Protein AF-Q8GAT2-F1 (afdb_monomer)

Solvent-accessible surface area (backbone atoms only — not comparable to full-atom values): 4313 Å² total; per-residue (Å²): 130,62,68,65,59,51,49,56,51,50,18,42,50,50,28,44,53,44,38,26,39,50,43,44,59,56,40,64,70,36,79,84,47,18,75,91,74,34,52,65,85,58,47,53,59,49,38,42,53,53,21,61,74,68,51,90,66,66,52,60,66,55,49,78,49,54,72,72,60,46,51,52,50,41,74,70,75

Structure (mmCIF, N/CA/C/O backbone):
data_AF-Q8GAT2-F1
#
_entry.id   AF-Q8GAT2-F1
#
loop_
_atom_site.group_PDB
_atom_site.id
_atom_site.type_symbol
_atom_site.label_atom_id
_atom_site.label_alt_id
_atom_site.label_comp_id
_atom_site.label_asym_id
_atom_site.label_entity_id
_atom_site.label_seq_id
_atom_site.pdbx_PDB_ins_code
_atom_site.Cartn_x
_atom_site.Cartn_y
_atom_site.Cartn_z
_atom_site.occupancy
_atom_site.B_iso_or_equiv
_atom_site.auth_seq_id
_atom_site.auth_comp_id
_atom_site.auth_asym_id
_atom_site.auth_atom_id
_atom_site.pdbx_PDB_model_num
ATOM 1 N N . MET A 1 1 ? 27.821 -3.775 -6.684 1.00 57.19 1 MET A N 1
ATOM 2 C CA . MET A 1 1 ? 26.858 -4.793 -6.196 1.00 57.19 1 MET A CA 1
ATOM 3 C C . MET A 1 1 ? 25.660 -4.212 -5.437 1.00 57.19 1 MET A C 1
ATOM 5 O O . MET A 1 1 ? 24.708 -4.948 -5.256 1.00 57.19 1 MET A O 1
ATOM 9 N N . ILE A 1 2 ? 25.649 -2.930 -5.035 1.00 67.06 2 ILE A N 1
ATOM 10 C CA . ILE A 1 2 ? 24.493 -2.291 -4.357 1.00 67.06 2 ILE A CA 1
ATOM 11 C C . ILE A 1 2 ? 23.444 -1.769 -5.357 1.00 67.06 2 ILE A C 1
ATOM 13 O O . ILE A 1 2 ? 22.254 -1.758 -5.058 1.00 67.06 2 ILE A O 1
ATOM 17 N N .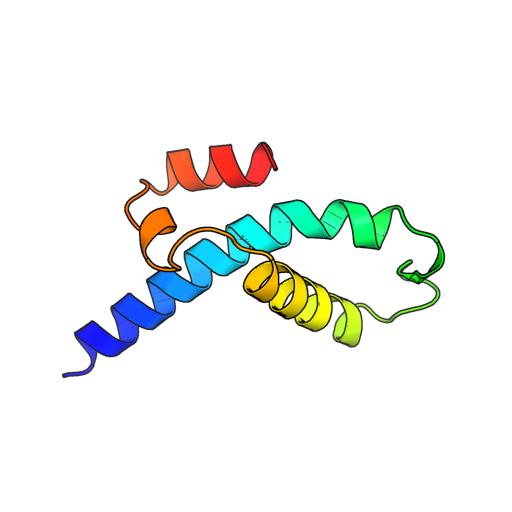 SER A 1 3 ? 23.871 -1.395 -6.567 1.00 77.31 3 SER A N 1
ATOM 18 C CA . SER A 1 3 ? 22.996 -0.846 -7.608 1.00 77.31 3 SER A CA 1
ATOM 19 C C . SER A 1 3 ? 21.793 -1.720 -8.006 1.00 77.31 3 SER A C 1
ATOM 21 O O . SER A 1 3 ? 20.730 -1.133 -8.172 1.00 77.31 3 SER A O 1
ATOM 23 N N . PRO A 1 4 ? 21.881 -3.067 -8.107 1.00 84.12 4 PRO A N 1
ATOM 24 C CA . PRO A 1 4 ? 20.729 -3.881 -8.500 1.00 84.12 4 PRO A CA 1
ATOM 25 C C . PRO A 1 4 ? 19.696 -4.002 -7.373 1.00 84.12 4 PRO A C 1
ATOM 27 O O . PRO A 1 4 ? 18.500 -3.985 -7.617 1.00 84.12 4 PRO A O 1
ATOM 30 N N . LEU A 1 5 ? 20.147 -4.094 -6.116 1.00 86.06 5 LEU A N 1
ATOM 31 C CA . LEU A 1 5 ? 19.240 -4.142 -4.965 1.00 86.06 5 LEU A CA 1
ATOM 32 C C . LEU A 1 5 ? 18.495 -2.817 -4.798 1.00 86.06 5 LEU A C 1
ATOM 34 O O . LEU A 1 5 ? 17.316 -2.800 -4.458 1.00 86.06 5 LEU A O 1
ATOM 38 N N . TRP A 1 6 ? 19.193 -1.708 -5.050 1.00 86.88 6 TRP A N 1
ATOM 39 C CA . TRP A 1 6 ? 18.597 -0.383 -5.000 1.00 86.88 6 TRP A CA 1
ATOM 40 C C . TRP A 1 6 ? 17.547 -0.176 -6.094 1.00 86.88 6 TRP A C 1
ATOM 42 O O . TRP A 1 6 ? 16.473 0.338 -5.792 1.00 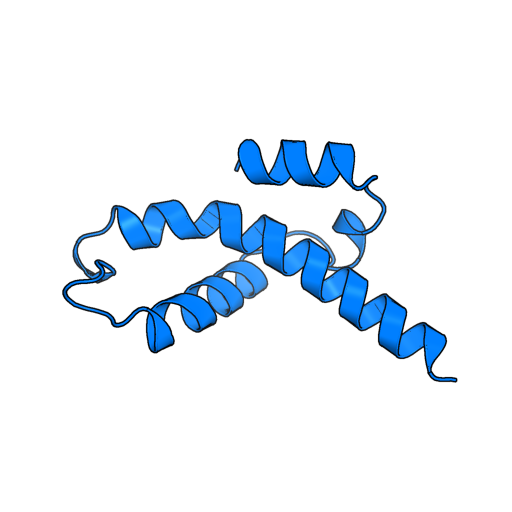86.88 6 TRP A O 1
ATOM 52 N N . SER A 1 7 ? 17.820 -0.600 -7.335 1.00 86.69 7 SER A N 1
ATOM 53 C CA . SER A 1 7 ? 16.837 -0.495 -8.419 1.00 86.69 7 SER A CA 1
ATOM 54 C C . SER A 1 7 ? 15.603 -1.336 -8.122 1.00 86.69 7 SER A C 1
ATOM 56 O O . SER A 1 7 ? 14.507 -0.795 -8.140 1.00 86.69 7 SER A O 1
ATOM 58 N N . SER A 1 8 ? 15.764 -2.595 -7.707 1.00 87.44 8 SER A N 1
ATOM 59 C CA . SER A 1 8 ? 14.617 -3.447 -7.368 1.00 87.44 8 SER A CA 1
ATOM 60 C C . SER A 1 8 ? 13.787 -2.892 -6.207 1.00 87.44 8 SER A C 1
ATOM 62 O O . SER A 1 8 ? 12.561 -2.962 -6.234 1.00 87.44 8 SER A O 1
ATOM 64 N N . LEU A 1 9 ? 14.423 -2.301 -5.188 1.00 89.25 9 LEU A N 1
ATOM 65 C CA . LEU A 1 9 ? 13.693 -1.637 -4.105 1.00 89.25 9 LEU A CA 1
ATOM 66 C C . LEU A 1 9 ? 12.920 -0.415 -4.615 1.00 89.25 9 LEU A C 1
ATOM 68 O O . LEU A 1 9 ? 11.772 -0.210 -4.228 1.00 89.25 9 LEU A O 1
ATOM 72 N N . TYR A 1 10 ? 13.545 0.400 -5.463 1.00 88.06 10 TYR A N 1
ATOM 73 C CA . TYR A 1 10 ? 12.902 1.567 -6.055 1.00 88.06 10 TYR A CA 1
ATOM 74 C C . TYR A 1 10 ? 11.693 1.170 -6.910 1.00 88.06 10 TYR A C 1
ATOM 76 O O . TYR A 1 10 ? 10.614 1.728 -6.727 1.00 88.06 10 TYR A O 1
ATOM 84 N N . GLU A 1 11 ? 11.852 0.171 -7.778 1.00 87.75 11 GLU A N 1
ATOM 85 C CA . GLU A 1 11 ? 10.787 -0.368 -8.630 1.00 87.75 11 GLU A CA 1
ATOM 86 C C . GLU A 1 11 ? 9.608 -0.863 -7.782 1.00 87.75 11 GLU A C 1
ATOM 88 O O . GLU A 1 11 ? 8.447 -0.517 -8.027 1.00 87.75 11 GLU A O 1
ATOM 93 N N . TRP A 1 12 ? 9.921 -1.574 -6.696 1.00 88.44 12 TRP A N 1
ATOM 94 C CA . TRP A 1 12 ? 8.930 -2.046 -5.738 1.00 88.44 12 TRP A CA 1
ATOM 95 C C . TRP A 1 12 ? 8.175 -0.898 -5.056 1.00 88.44 12 TRP A C 1
ATOM 97 O O . TRP A 1 12 ? 6.947 -0.937 -4.981 1.00 88.44 12 TRP A O 1
ATOM 107 N N . LEU A 1 13 ? 8.878 0.146 -4.600 1.00 88.94 13 LEU A N 1
ATOM 108 C CA . LEU A 1 13 ? 8.272 1.319 -3.955 1.00 88.94 13 LEU A CA 1
ATOM 109 C C . LEU A 1 13 ? 7.389 2.127 -4.914 1.00 88.94 13 LEU A C 1
ATOM 111 O O . LEU A 1 13 ? 6.326 2.598 -4.508 1.00 88.94 13 LEU A O 1
ATOM 115 N N . VAL A 1 14 ? 7.808 2.271 -6.174 1.00 89.00 14 VAL A N 1
ATOM 116 C CA . VAL A 1 14 ? 7.035 2.952 -7.225 1.00 89.00 14 VAL A CA 1
ATOM 117 C C . VAL A 1 14 ? 5.712 2.235 -7.458 1.00 89.00 14 VAL A C 1
ATOM 119 O O . VAL A 1 14 ? 4.653 2.862 -7.388 1.00 89.00 14 VAL A O 1
ATOM 122 N N . THR A 1 15 ? 5.752 0.917 -7.657 1.00 89.25 15 THR A N 1
ATOM 123 C CA . THR A 1 15 ? 4.531 0.124 -7.816 1.00 89.25 15 THR A CA 1
ATOM 124 C C . THR A 1 15 ? 3.659 0.215 -6.571 1.00 89.25 15 THR A C 1
ATOM 126 O O . THR A 1 15 ? 2.468 0.495 -6.684 1.00 89.25 15 THR A O 1
ATOM 129 N N . LEU A 1 16 ? 4.240 0.064 -5.377 1.00 91.38 16 LEU A N 1
ATOM 130 C CA . LEU A 1 16 ? 3.507 0.135 -4.112 1.00 91.38 16 LEU A CA 1
ATOM 131 C C . LEU A 1 16 ? 2.750 1.462 -3.952 1.00 91.38 16 LEU A C 1
ATOM 133 O O . LEU A 1 16 ? 1.600 1.452 -3.515 1.00 91.38 16 LEU A O 1
ATOM 137 N N . ALA A 1 17 ? 3.362 2.586 -4.337 1.00 89.81 17 ALA A N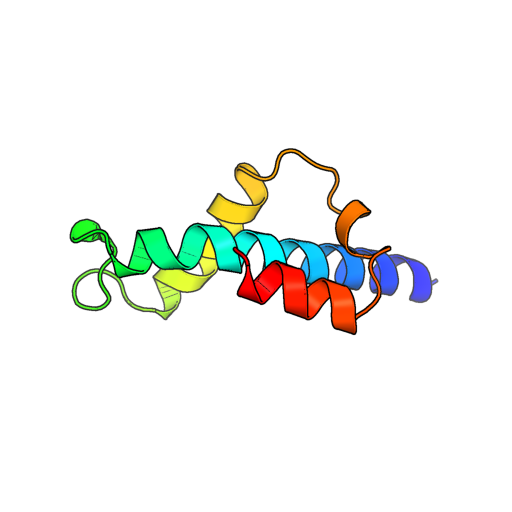 1
ATOM 138 C CA . ALA A 1 17 ? 2.718 3.896 -4.303 1.00 89.81 17 ALA A CA 1
ATOM 139 C C . ALA A 1 17 ? 1.461 3.924 -5.187 1.00 89.81 17 ALA A C 1
ATOM 141 O O . ALA A 1 17 ? 0.390 4.298 -4.706 1.00 89.81 17 ALA A O 1
ATOM 142 N N . VAL A 1 18 ? 1.561 3.441 -6.429 1.00 90.94 18 VAL A N 1
ATOM 143 C CA . VAL A 1 18 ? 0.427 3.364 -7.366 1.00 90.94 18 VAL A CA 1
ATOM 144 C C . VAL A 1 18 ? -0.682 2.464 -6.823 1.00 90.94 18 VAL A C 1
ATOM 146 O O . VAL A 1 18 ? -1.840 2.872 -6.771 1.00 90.94 18 VAL A O 1
ATOM 149 N N . VAL A 1 19 ? -0.354 1.257 -6.351 1.00 92.06 19 VAL A N 1
ATOM 150 C CA . VAL A 1 19 ? -1.402 0.343 -5.869 1.00 92.06 19 VAL A CA 1
ATOM 151 C C . VAL A 1 19 ? -2.058 0.854 -4.590 1.00 92.06 19 VAL A C 1
ATOM 153 O O . VAL A 1 19 ? -3.262 0.686 -4.386 1.00 92.06 19 VAL A O 1
ATOM 156 N N . SER A 1 20 ? -1.281 1.509 -3.728 1.00 92.19 20 SER A N 1
ATOM 157 C CA . SER A 1 20 ? -1.815 2.119 -2.515 1.00 92.19 20 SER A CA 1
ATOM 158 C C . SER A 1 20 ? -2.804 3.239 -2.830 1.00 92.19 20 SER A C 1
ATOM 160 O O . SER A 1 20 ? -3.824 3.329 -2.145 1.00 92.19 20 SER A O 1
ATOM 162 N N . ALA A 1 21 ? -2.567 4.028 -3.886 1.00 93.12 21 ALA A N 1
ATOM 163 C CA . ALA A 1 21 ? -3.481 5.081 -4.323 1.00 93.12 21 ALA A CA 1
ATOM 164 C C . ALA A 1 21 ? -4.870 4.508 -4.645 1.00 93.12 21 ALA A C 1
ATOM 166 O O . ALA A 1 21 ? -5.859 4.983 -4.101 1.00 93.12 21 ALA A O 1
ATOM 167 N N . ARG A 1 22 ? -4.925 3.379 -5.362 1.00 92.38 22 ARG A N 1
ATOM 168 C CA . ARG A 1 22 ? -6.173 2.693 -5.739 1.00 92.38 22 ARG A CA 1
ATOM 169 C C . ARG A 1 22 ? -6.997 2.170 -4.561 1.00 92.38 22 ARG A C 1
ATOM 171 O O . ARG A 1 22 ? -8.226 2.159 -4.595 1.00 92.38 22 ARG A O 1
ATOM 178 N N . ILE A 1 23 ? -6.332 1.664 -3.523 1.00 93.50 23 ILE A N 1
ATOM 179 C CA . ILE A 1 23 ? -7.009 1.015 -2.386 1.00 93.50 23 ILE A CA 1
ATOM 180 C C . ILE A 1 23 ? -7.364 2.016 -1.285 1.00 93.50 23 ILE A C 1
ATOM 182 O O . ILE A 1 23 ? -8.345 1.826 -0.559 1.00 93.50 23 ILE A O 1
ATOM 186 N N . THR A 1 24 ? -6.601 3.100 -1.169 1.00 93.12 24 THR A N 1
ATOM 187 C CA . THR A 1 24 ? -6.778 4.112 -0.124 1.00 93.12 24 THR A CA 1
ATOM 188 C C . THR A 1 24 ? -8.220 4.642 -0.036 1.00 93.12 24 THR A C 1
ATOM 190 O O . THR A 1 24 ? -8.768 4.611 1.071 1.00 93.12 24 THR A O 1
ATOM 193 N N . PRO A 1 25 ? -8.900 5.038 -1.134 1.00 91.88 25 PRO A N 1
ATOM 194 C CA . PRO A 1 25 ? -10.282 5.515 -1.083 1.00 91.88 25 PRO A CA 1
ATOM 195 C C . PRO A 1 25 ? -11.246 4.535 -0.409 1.00 91.88 25 PRO A C 1
ATOM 197 O O . PRO A 1 25 ? -12.082 4.951 0.391 1.00 91.88 25 PRO A O 1
ATOM 200 N N . ALA A 1 26 ? -11.101 3.227 -0.643 1.00 91.94 26 ALA A N 1
ATOM 201 C CA . ALA A 1 26 ? -11.955 2.220 -0.012 1.00 91.94 26 ALA A CA 1
ATOM 202 C C . ALA A 1 26 ? -11.793 2.208 1.518 1.00 91.94 26 ALA A C 1
ATOM 204 O O . ALA A 1 26 ? -12.781 2.141 2.245 1.00 91.94 26 ALA A O 1
ATOM 205 N N . PHE A 1 27 ? -10.566 2.347 2.026 1.00 91.12 27 PHE A N 1
ATOM 206 C CA . PHE A 1 27 ? -10.295 2.408 3.468 1.00 91.12 27 PHE A CA 1
ATOM 207 C C . PHE A 1 27 ? -10.776 3.712 4.119 1.00 91.12 27 PHE A C 1
ATOM 209 O O . PHE A 1 27 ? -11.039 3.735 5.320 1.00 91.12 27 PHE A O 1
ATOM 216 N N . PHE A 1 28 ? -10.896 4.794 3.349 1.00 89.31 28 PHE A N 1
ATOM 217 C CA . PHE A 1 28 ? -11.465 6.054 3.830 1.00 89.31 28 PHE A CA 1
ATOM 218 C C . PHE A 1 28 ? -12.997 6.063 3.811 1.00 89.31 28 PHE A C 1
ATOM 220 O O . PHE A 1 28 ? -13.604 6.620 4.723 1.00 89.31 28 PHE A O 1
ATOM 227 N N . LEU A 1 29 ? -13.615 5.455 2.795 1.00 91.69 29 LEU A N 1
ATOM 228 C CA . LEU A 1 29 ? -15.066 5.473 2.597 1.00 91.69 29 LEU A CA 1
ATOM 229 C C . LEU A 1 29 ? -15.799 4.393 3.402 1.00 91.69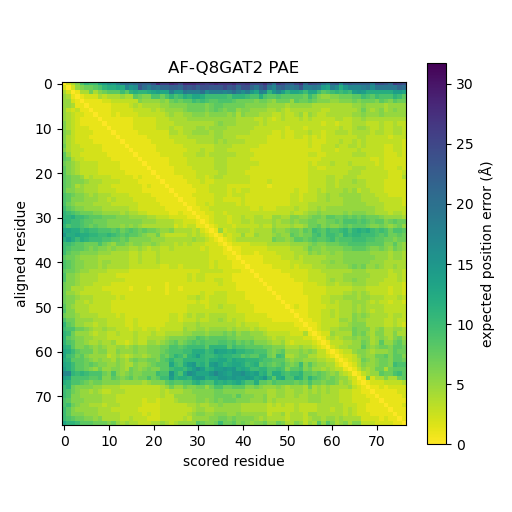 29 LEU A C 1
ATOM 231 O O . LEU A 1 29 ? -16.942 4.603 3.808 1.00 91.69 29 LEU A O 1
ATOM 235 N N . LEU A 1 30 ? -15.174 3.235 3.634 1.00 92.38 30 LEU A N 1
ATOM 236 C CA . LEU A 1 30 ? -15.822 2.129 4.334 1.00 92.38 30 LEU A CA 1
ATOM 237 C C . LEU A 1 30 ? -15.857 2.370 5.851 1.00 92.38 30 LEU A C 1
ATOM 239 O O . LEU A 1 30 ? -14.826 2.675 6.459 1.00 92.38 30 LEU A O 1
ATOM 243 N N . PRO A 1 31 ? -17.015 2.160 6.506 1.00 87.81 31 PRO A N 1
ATOM 244 C CA . PRO A 1 31 ? -17.198 2.535 7.906 1.00 87.81 31 PRO A CA 1
ATOM 245 C C . PRO A 1 31 ? -16.251 1.779 8.846 1.00 87.81 31 PRO A C 1
ATOM 247 O O . PRO A 1 31 ? -15.744 2.368 9.797 1.00 87.81 31 PRO A O 1
ATOM 250 N N . PHE A 1 32 ? -15.951 0.512 8.544 1.00 90.50 32 PHE A N 1
ATOM 251 C CA . PHE A 1 32 ? -15.109 -0.382 9.351 1.00 90.50 32 PHE A CA 1
ATOM 252 C C . PHE A 1 32 ? -13.598 -0.100 9.264 1.00 90.50 32 PHE A C 1
ATOM 254 O O . PHE A 1 32 ? -12.858 -0.530 10.144 1.00 90.50 32 PHE A O 1
ATOM 261 N N . PHE A 1 33 ? -13.135 0.642 8.253 1.00 86.69 33 PHE A N 1
ATOM 262 C CA . PHE A 1 33 ? -11.729 1.057 8.113 1.00 86.69 33 PHE A CA 1
ATOM 263 C C . PHE A 1 33 ? -11.502 2.547 8.404 1.00 86.69 33 PHE A C 1
ATOM 265 O O . PHE A 1 33 ? -10.386 3.061 8.263 1.00 86.69 33 PHE A O 1
ATOM 272 N N . SER A 1 34 ? -12.556 3.238 8.842 1.00 85.25 34 SER A N 1
ATOM 273 C CA . SER A 1 34 ? -12.506 4.661 9.148 1.00 85.25 34 SER A CA 1
ATOM 274 C C . SER A 1 34 ? -11.455 4.982 10.218 1.00 85.25 34 SER A C 1
ATOM 276 O O . SER A 1 34 ? -11.123 4.162 11.079 1.00 85.25 34 SER A O 1
ATOM 278 N N . GLY A 1 35 ? -10.941 6.216 10.183 1.00 83.44 35 GLY A N 1
ATOM 279 C CA . GLY A 1 35 ? -9.897 6.671 11.113 1.00 83.44 35 GLY A CA 1
ATOM 280 C C . GLY A 1 35 ? -10.330 6.687 12.583 1.00 83.44 35 GLY A C 1
ATOM 281 O O . GLY A 1 35 ? -9.481 6.733 13.466 1.00 83.44 35 GLY A O 1
ATOM 282 N N . SER A 1 36 ? -11.638 6.624 12.845 1.00 87.19 36 SER A N 1
ATOM 283 C CA . SER A 1 36 ? -12.204 6.507 14.191 1.00 87.19 36 SER A CA 1
ATOM 284 C C . SER A 1 36 ? -12.141 5.083 14.750 1.00 87.19 36 SER A C 1
ATOM 286 O O . SER A 1 36 ? -12.230 4.916 15.962 1.00 87.19 36 SER A O 1
ATOM 288 N N . ILE A 1 37 ? -11.998 4.066 13.891 1.00 91.19 37 ILE A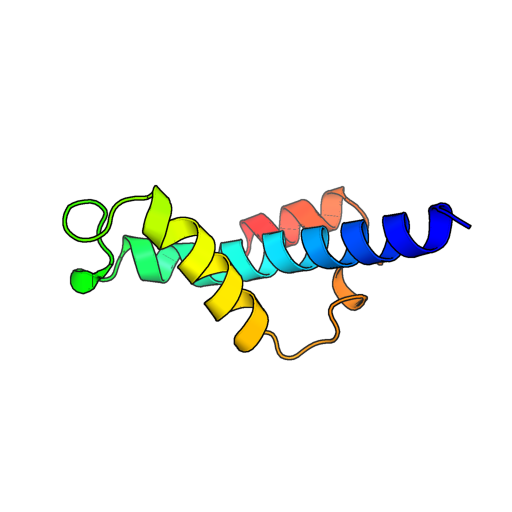 N 1
ATOM 289 C CA . ILE A 1 37 ? -11.961 2.647 14.280 1.00 91.19 37 ILE A CA 1
ATOM 290 C C . ILE A 1 37 ? -10.538 2.100 14.188 1.00 91.19 37 ILE A C 1
ATOM 292 O O . ILE A 1 37 ? -10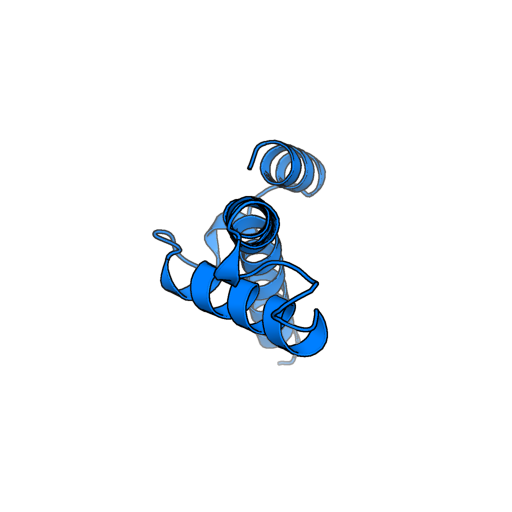.070 1.428 15.105 1.00 91.19 37 ILE A O 1
ATOM 296 N N . VAL A 1 38 ? -9.836 2.394 13.091 1.00 91.88 38 VAL A N 1
ATOM 297 C CA . VAL A 1 38 ? -8.485 1.889 12.835 1.00 91.88 38 VAL A CA 1
ATOM 298 C C . VAL A 1 38 ? -7.509 3.056 12.761 1.00 91.88 38 VAL A C 1
ATOM 300 O O . VAL A 1 38 ? -7.624 3.936 11.907 1.00 91.88 38 VAL A O 1
ATOM 303 N N . SER A 1 39 ? -6.509 3.038 13.646 1.00 93.00 39 SER A N 1
ATOM 304 C CA . SER A 1 39 ? -5.426 4.024 13.640 1.00 93.00 39 SER A CA 1
ATOM 305 C C . SER A 1 39 ? -4.686 4.026 12.304 1.00 93.00 39 SER A C 1
ATOM 307 O O . SER A 1 39 ? -4.447 2.975 11.701 1.00 93.00 39 SER A O 1
ATOM 309 N N . ILE A 1 40 ? -4.237 5.206 11.874 1.00 90.25 40 ILE A N 1
ATOM 310 C CA . ILE A 1 40 ? -3.459 5.362 10.644 1.00 90.25 40 ILE A CA 1
ATOM 311 C C . ILE A 1 40 ? -2.169 4.529 10.650 1.00 90.25 40 ILE A C 1
ATOM 313 O O . ILE A 1 40 ? -1.780 4.010 9.610 1.00 90.25 40 ILE A O 1
ATOM 317 N N . THR A 1 41 ? -1.569 4.303 11.823 1.00 93.19 41 THR A N 1
ATOM 318 C CA . THR A 1 41 ? -0.375 3.458 11.989 1.00 93.19 41 THR A CA 1
ATOM 319 C C . THR A 1 41 ? -0.622 2.004 11.583 1.00 93.19 41 THR A C 1
ATOM 321 O O . THR A 1 41 ? 0.289 1.349 11.091 1.00 93.19 41 THR A O 1
ATOM 324 N N . VAL A 1 42 ? -1.847 1.502 11.764 1.00 93.06 42 VAL A N 1
ATOM 325 C CA . VAL A 1 42 ? -2.245 0.147 11.347 1.00 93.06 42 VAL A CA 1
ATOM 326 C C . VAL A 1 42 ? -2.784 0.166 9.920 1.00 93.06 42 VAL A C 1
ATOM 328 O O . VAL A 1 42 ? -2.493 -0.718 9.121 1.00 93.06 42 VAL A O 1
ATOM 331 N N . ARG A 1 43 ? -3.552 1.196 9.569 1.00 92.25 43 ARG A N 1
ATOM 332 C CA . ARG A 1 43 ? -4.238 1.288 8.281 1.00 92.25 43 ARG A CA 1
ATOM 333 C C . ARG A 1 43 ? -3.275 1.398 7.100 1.00 92.25 43 ARG A C 1
ATOM 335 O O . ARG A 1 43 ? -3.474 0.722 6.100 1.00 92.25 43 ARG A O 1
ATOM 342 N N . THR A 1 44 ? -2.225 2.207 7.222 1.00 92.50 44 THR A N 1
ATOM 343 C CA . THR A 1 44 ? -1.242 2.415 6.150 1.00 92.50 44 THR A CA 1
ATOM 344 C C . THR A 1 44 ? -0.525 1.125 5.726 1.00 92.50 44 THR A C 1
ATOM 346 O O . THR A 1 44 ? -0.580 0.802 4.540 1.00 92.50 44 THR A O 1
ATOM 349 N N . PRO A 1 45 ? 0.091 0.329 6.628 1.00 93.94 45 PRO A N 1
ATOM 350 C CA . PRO A 1 45 ? 0.710 -0.930 6.217 1.00 93.94 45 PRO A CA 1
ATOM 351 C C . PRO A 1 45 ? -0.313 -1.930 5.665 1.00 93.94 45 PRO A C 1
ATOM 353 O O . PRO A 1 45 ? -0.000 -2.645 4.719 1.00 93.94 45 PRO A O 1
ATOM 356 N N . VAL A 1 46 ? -1.547 -1.957 6.183 1.00 93.81 46 VAL A N 1
ATOM 357 C CA . VAL A 1 46 ? -2.608 -2.818 5.632 1.00 93.81 46 VAL A CA 1
ATOM 358 C C . VAL A 1 46 ? -2.953 -2.424 4.194 1.00 93.81 46 VAL A C 1
ATOM 360 O O . VAL A 1 46 ? -3.014 -3.302 3.340 1.00 93.81 46 VAL A O 1
ATOM 363 N N . ILE A 1 47 ? -3.113 -1.130 3.896 1.00 94.75 47 ILE A N 1
ATOM 364 C CA . ILE A 1 47 ? -3.331 -0.641 2.524 1.00 94.75 47 ILE A CA 1
ATOM 365 C C . ILE A 1 47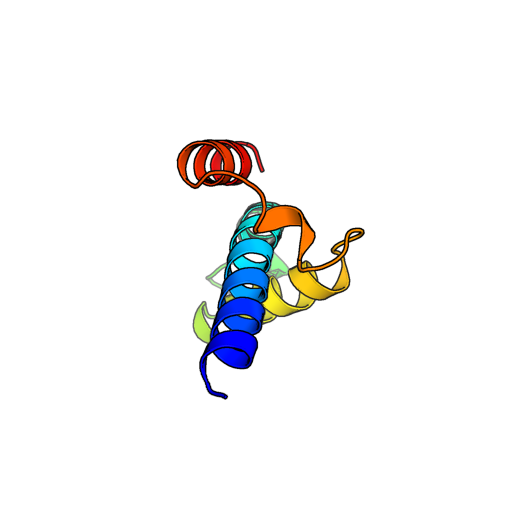 ? -2.188 -1.089 1.608 1.00 94.75 47 ILE A C 1
ATOM 367 O O . ILE A 1 47 ? -2.445 -1.578 0.511 1.00 94.75 47 ILE A O 1
ATOM 371 N N . PHE A 1 48 ? -0.937 -0.973 2.062 1.00 93.50 48 PHE A N 1
ATOM 372 C CA . PHE A 1 48 ? 0.229 -1.393 1.284 1.00 93.50 48 PHE A CA 1
ATOM 373 C C . PHE A 1 48 ? 0.239 -2.896 1.001 1.00 93.50 48 PHE A C 1
ATOM 375 O O . PHE A 1 48 ? 0.412 -3.290 -0.150 1.00 93.50 48 PHE A O 1
ATOM 382 N N . PHE A 1 49 ? 0.012 -3.740 2.010 1.00 93.69 49 PHE A N 1
ATOM 383 C CA . PHE A 1 49 ? 0.023 -5.194 1.829 1.00 93.69 49 PHE A CA 1
ATOM 384 C C . PHE A 1 49 ? -1.169 -5.700 1.018 1.00 93.69 49 PHE A C 1
ATOM 386 O O . PHE A 1 49 ? -0.994 -6.555 0.153 1.00 93.69 49 PHE A O 1
ATOM 393 N N . VAL A 1 50 ? -2.368 -5.167 1.259 1.00 94.00 50 VAL A N 1
ATOM 394 C CA . VAL A 1 50 ? -3.567 -5.522 0.485 1.00 94.00 50 VAL A CA 1
ATOM 395 C C . VAL A 1 50 ? -3.420 -5.048 -0.957 1.00 94.00 50 VAL A C 1
ATOM 397 O O . VAL A 1 50 ? -3.735 -5.800 -1.875 1.00 94.00 50 VAL A O 1
ATOM 400 N N . GLY A 1 51 ? -2.882 -3.843 -1.165 1.00 93.19 51 GLY A N 1
ATOM 401 C CA . GLY A 1 51 ? -2.546 -3.331 -2.490 1.00 93.19 51 GLY A CA 1
ATOM 402 C C . GLY A 1 51 ? -1.600 -4.270 -3.211 1.00 93.19 51 GLY A C 1
ATOM 403 O O . GLY A 1 51 ? -1.942 -4.812 -4.258 1.00 93.19 51 GLY A O 1
ATOM 404 N N . ALA A 1 52 ? -0.453 -4.546 -2.599 1.00 91.69 52 ALA A N 1
ATOM 405 C CA . ALA A 1 52 ? 0.549 -5.433 -3.165 1.00 91.69 52 ALA A CA 1
ATOM 406 C C . ALA A 1 52 ? -0.004 -6.829 -3.508 1.00 91.69 52 ALA A C 1
ATOM 408 O O . ALA A 1 52 ? 0.318 -7.368 -4.562 1.00 91.69 52 ALA A O 1
ATOM 409 N N . ALA A 1 53 ? -0.857 -7.398 -2.653 1.00 92.44 53 ALA A N 1
ATOM 410 C CA . ALA A 1 53 ? -1.448 -8.720 -2.862 1.00 92.44 53 ALA A CA 1
ATOM 411 C C . ALA A 1 53 ? -2.487 -8.762 -3.996 1.00 92.44 53 ALA A C 1
ATOM 413 O O . ALA A 1 53 ? -2.665 -9.802 -4.625 1.00 92.44 53 ALA A O 1
ATOM 414 N N . LEU A 1 54 ? -3.188 -7.653 -4.244 1.00 92.06 54 LEU A N 1
ATOM 415 C CA . LEU A 1 54 ? -4.215 -7.549 -5.284 1.00 92.06 54 LEU A CA 1
ATOM 416 C C . LEU A 1 54 ? -3.665 -7.042 -6.622 1.00 92.06 54 LEU A C 1
ATOM 418 O O . LEU A 1 54 ? -4.418 -6.948 -7.595 1.00 92.06 54 LEU A O 1
ATOM 422 N N . TRP A 1 55 ? -2.381 -6.691 -6.684 1.00 90.88 55 TRP A N 1
ATOM 423 C CA . TRP A 1 55 ? -1.776 -6.168 -7.898 1.00 90.88 55 TRP A CA 1
ATOM 424 C C . TRP A 1 55 ? -1.635 -7.267 -8.963 1.00 90.88 55 TRP A C 1
ATOM 426 O O . TRP A 1 55 ? -1.003 -8.290 -8.703 1.00 90.88 55 TRP A O 1
ATOM 436 N N . PRO A 1 56 ? -2.210 -7.089 -10.168 1.00 90.06 56 PRO A N 1
ATOM 437 C CA . PRO A 1 56 ? -2.234 -8.146 -11.178 1.00 90.06 56 PRO A CA 1
ATOM 438 C C . PRO A 1 56 ? -0.976 -8.191 -12.058 1.00 90.06 56 PRO A C 1
ATOM 440 O O . PRO A 1 56 ? -0.780 -9.164 -12.784 1.00 90.06 56 PRO A O 1
ATOM 443 N N . TYR A 1 57 ? -0.150 -7.142 -12.039 1.00 87.75 57 TYR A N 1
ATOM 444 C CA . TYR A 1 57 ? 1.039 -7.018 -12.886 1.00 87.75 57 TYR A CA 1
ATOM 445 C C . TYR A 1 57 ? 2.321 -7.304 -12.098 1.00 87.75 57 TYR A C 1
ATOM 447 O O . TYR A 1 57 ? 2.319 -7.343 -10.869 1.00 87.75 57 TYR A O 1
ATOM 455 N N . SER A 1 58 ? 3.444 -7.479 -12.798 1.00 85.75 58 SER A N 1
ATOM 456 C CA . SER A 1 58 ? 4.749 -7.534 -12.137 1.00 85.75 58 SER A CA 1
ATOM 457 C C . SER A 1 58 ? 5.075 -6.198 -11.462 1.00 85.75 58 SER A C 1
ATOM 459 O O . SER A 1 58 ? 4.664 -5.128 -11.921 1.00 85.75 58 SER A O 1
ATOM 461 N N . PHE A 1 59 ? 5.834 -6.258 -10.366 1.00 81.50 59 PHE A N 1
ATOM 462 C CA . PHE A 1 59 ? 6.239 -5.069 -9.608 1.00 81.50 59 PHE A CA 1
ATOM 463 C C . PHE A 1 59 ? 7.243 -4.180 -10.348 1.00 81.50 59 PHE A C 1
ATOM 465 O O . PHE A 1 59 ? 7.425 -3.027 -9.970 1.00 81.50 59 PHE A O 1
ATOM 472 N N . ASP A 1 60 ? 7.823 -4.676 -11.434 1.00 80.50 60 ASP A N 1
ATOM 473 C CA . ASP A 1 60 ? 8.810 -3.939 -12.221 1.00 80.50 60 ASP A CA 1
ATOM 474 C C . ASP A 1 60 ? 8.133 -3.100 -13.325 1.00 80.50 60 ASP A C 1
ATOM 476 O O . ASP A 1 60 ? 8.714 -2.158 -13.859 1.00 80.50 60 ASP A O 1
ATOM 480 N N . ALA A 1 61 ? 6.867 -3.399 -13.654 1.00 76.19 61 ALA A N 1
ATOM 481 C CA . ALA A 1 61 ? 6.158 -2.793 -14.782 1.00 76.19 61 ALA A CA 1
ATOM 482 C C . ALA A 1 61 ? 5.834 -1.302 -14.589 1.00 76.19 61 ALA A C 1
ATOM 484 O O . ALA A 1 61 ? 5.746 -0.565 -15.569 1.00 76.19 61 ALA A O 1
ATOM 485 N N . MET A 1 62 ? 5.636 -0.835 -13.351 1.00 78.75 62 MET A N 1
ATOM 486 C CA . MET A 1 62 ? 5.343 0.589 -13.115 1.00 78.75 62 MET A CA 1
ATOM 487 C C . MET A 1 62 ? 6.604 1.450 -13.130 1.00 78.75 62 MET A C 1
ATOM 489 O O . MET A 1 62 ? 6.529 2.648 -13.377 1.00 78.75 62 MET A O 1
ATOM 493 N N . ALA A 1 63 ? 7.769 0.856 -12.896 1.00 76.62 63 ALA A N 1
ATOM 494 C CA . ALA A 1 63 ? 9.017 1.596 -12.803 1.00 76.62 63 ALA A CA 1
ATOM 495 C C . ALA A 1 63 ? 9.596 2.005 -14.162 1.00 76.62 63 ALA A C 1
ATOM 497 O O . ALA A 1 63 ? 10.446 2.890 -14.226 1.00 76.62 63 ALA A O 1
ATOM 498 N N . SER A 1 64 ? 9.113 1.403 -15.253 1.00 76.62 64 SER A N 1
ATOM 499 C CA . SER A 1 64 ? 9.426 1.846 -16.614 1.00 76.62 64 SER A CA 1
ATOM 500 C C . SER A 1 64 ? 8.681 3.121 -17.027 1.00 76.62 64 SER A C 1
ATOM 502 O O . SER A 1 64 ? 8.925 3.634 -18.118 1.00 76.62 64 SER A O 1
ATOM 504 N N . LEU A 1 65 ? 7.746 3.614 -16.207 1.00 78.25 65 LEU A N 1
ATOM 505 C CA . LEU A 1 65 ? 6.973 4.820 -16.493 1.00 78.25 65 LEU A CA 1
ATOM 506 C C . LEU A 1 65 ? 7.767 6.066 -16.084 1.00 78.25 65 LEU A C 1
ATOM 508 O O . LEU A 1 65 ? 8.361 6.121 -15.008 1.00 78.25 65 LEU A O 1
ATOM 512 N N . GLU A 1 66 ? 7.749 7.097 -16.927 1.00 77.56 66 GLU A N 1
ATOM 513 C CA . GLU A 1 66 ? 8.343 8.389 -16.581 1.00 77.56 66 GLU A CA 1
ATOM 514 C C . GLU A 1 66 ? 7.624 9.021 -15.379 1.00 77.56 66 GLU A C 1
ATOM 516 O O . GLU A 1 66 ? 6.405 8.918 -15.241 1.00 77.56 66 GLU A O 1
ATOM 521 N N . GLY A 1 67 ? 8.363 9.734 -14.520 1.00 77.94 67 GLY A N 1
ATOM 522 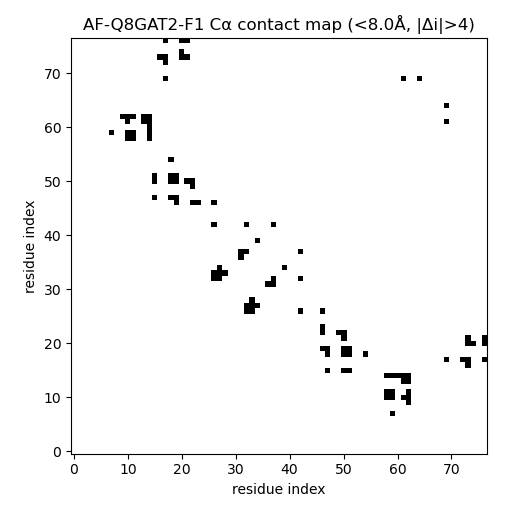C CA . GLY A 1 67 ? 7.832 10.255 -13.251 1.00 77.94 67 GLY A CA 1
ATOM 523 C C . GLY A 1 67 ? 6.601 11.165 -13.384 1.00 77.94 67 GLY A C 1
ATOM 524 O O . GLY A 1 67 ? 5.730 11.146 -12.516 1.00 77.94 67 GLY A O 1
ATOM 525 N N . ALA A 1 68 ? 6.480 11.921 -14.481 1.00 81.81 68 ALA A N 1
ATOM 526 C CA . ALA A 1 68 ? 5.293 12.738 -14.751 1.00 81.81 68 ALA A CA 1
ATOM 527 C C . ALA A 1 68 ? 4.056 11.875 -15.052 1.00 81.81 68 ALA A C 1
ATOM 529 O O . ALA A 1 68 ? 2.974 12.133 -14.528 1.00 81.81 68 ALA A O 1
ATOM 530 N N . HIS A 1 69 ? 4.233 10.817 -15.842 1.00 83.81 69 HIS A N 1
ATOM 531 C CA . HIS A 1 69 ? 3.161 9.887 -16.179 1.00 83.81 69 HIS A CA 1
ATOM 532 C C . HIS A 1 69 ? 2.791 8.984 -14.991 1.00 83.81 69 HIS A C 1
ATOM 534 O O . HIS A 1 69 ? 1.623 8.672 -14.781 1.00 83.81 69 HIS A O 1
ATOM 540 N N . MET A 1 70 ? 3.761 8.642 -14.135 1.00 84.12 70 MET A N 1
ATOM 541 C CA . MET A 1 70 ? 3.492 7.977 -12.857 1.00 84.12 70 MET A CA 1
ATOM 542 C C . MET A 1 70 ? 2.561 8.821 -11.973 1.00 84.12 70 MET A C 1
ATOM 544 O O . MET A 1 70 ? 1.593 8.292 -11.430 1.00 84.12 70 MET A O 1
ATOM 548 N N . LEU A 1 71 ? 2.823 10.126 -11.834 1.00 85.06 71 LEU A N 1
ATOM 549 C CA . LEU A 1 71 ? 1.968 11.027 -11.053 1.00 85.06 71 LEU A CA 1
ATOM 550 C C . LEU A 1 71 ? 0.552 11.125 -11.626 1.00 85.06 71 LEU A C 1
ATOM 552 O O . LEU A 1 71 ? -0.412 11.117 -10.866 1.00 85.06 71 LEU A O 1
ATOM 556 N N . GLU A 1 72 ? 0.422 11.184 -12.951 1.00 90.38 72 GLU A N 1
ATOM 557 C CA . GLU A 1 72 ? -0.876 11.158 -13.629 1.00 90.38 72 GLU A CA 1
ATOM 558 C C . GLU A 1 72 ? -1.666 9.888 -13.285 1.00 90.38 72 GLU A C 1
ATOM 560 O O . GLU A 1 72 ? -2.845 9.966 -12.941 1.00 90.38 72 GLU A O 1
ATOM 565 N N . ILE A 1 73 ? -1.011 8.724 -13.307 1.00 88.38 73 ILE A N 1
ATOM 566 C CA . ILE A 1 73 ? -1.636 7.447 -12.947 1.00 88.38 73 ILE A CA 1
ATOM 567 C C . ILE A 1 73 ? -2.052 7.438 -11.475 1.00 88.38 73 ILE A C 1
ATOM 569 O O . ILE A 1 73 ? -3.174 7.048 -11.174 1.00 88.38 73 ILE A O 1
ATOM 573 N N . VAL A 1 74 ? -1.198 7.910 -10.563 1.00 88.94 74 VAL A N 1
ATOM 574 C CA . VAL A 1 74 ? -1.525 7.993 -9.128 1.00 88.94 74 VAL A CA 1
ATOM 575 C C . VAL A 1 74 ? -2.739 8.885 -8.871 1.00 88.94 74 VAL A C 1
ATOM 577 O O . VAL A 1 74 ? -3.538 8.570 -8.001 1.00 88.94 74 VAL A O 1
ATOM 580 N N . LEU A 1 75 ? -2.879 9.991 -9.605 1.00 89.62 75 LEU A N 1
ATOM 581 C CA . LEU A 1 75 ? -4.030 10.892 -9.480 1.00 89.62 75 LEU A CA 1
ATOM 582 C C . LEU A 1 75 ? -5.306 10.334 -10.124 1.00 89.62 75 LEU A C 1
ATOM 584 O O . LEU A 1 75 ? -6.402 10.779 -9.788 1.00 89.62 75 LEU A O 1
ATOM 588 N N . ARG A 1 76 ? -5.160 9.421 -11.088 1.00 91.25 76 ARG A N 1
ATOM 589 C CA . ARG A 1 76 ? -6.270 8.758 -11.777 1.00 91.25 76 ARG A CA 1
ATOM 590 C C . ARG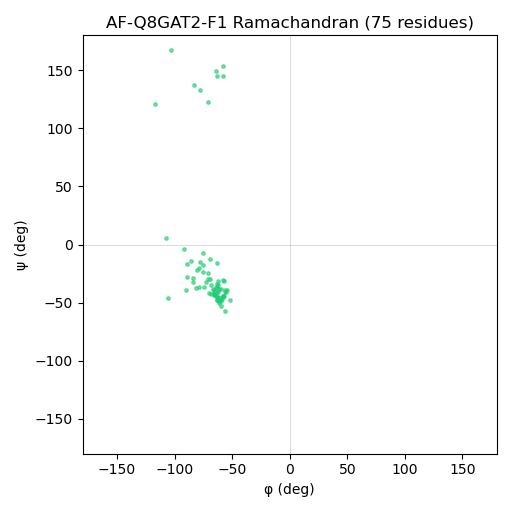 A 1 76 ? -6.883 7.628 -10.947 1.00 91.25 76 ARG A C 1
ATOM 592 O O . ARG A 1 76 ? -8.086 7.403 -11.079 1.00 91.25 76 ARG A O 1
ATOM 599 N N . GLU A 1 77 ? -6.063 6.881 -10.208 1.00 87.62 77 GLU A N 1
ATOM 600 C CA . GLU A 1 77 ? -6.507 5.799 -9.309 1.00 87.62 77 GLU A CA 1
ATOM 601 C C . GLU A 1 77 ? -7.241 6.333 -8.069 1.00 87.62 77 GLU A C 1
ATOM 603 O O . GLU A 1 77 ? -8.225 5.668 -7.664 1.00 87.62 77 GLU A O 1
#

Nearest PDB structures (foldseek):
  6pep-assembly1_5  TM=8.430E-01  e=2.692E-02  Salmonella enterica subsp. enterica serovar Typhimurium str. LT2
  7ahi-assembly1_1F  TM=7.776E-01  e=8.695E-02  Salmonella enterica subsp. enterica serovar Typhimurium str. LT2
  6q14-assembly1_5  TM=8.368E-01  e=1.359E-01  Salmonella enterica subsp. enterica serovar Typhimurium str. LT2

Secondary structure (DSSP, 8-state):
--HHHHHHHHHHHHHHHHHHHHHHHHHHHSGGGSTTTS-HHHHHHHHHHHHHHH--S-TTTTTTS-HHHHHHHHHH-

Mean predicted aligned error: 4.73 Å

Radius of gyration: 13.95 Å; Cα contacts (8 Å, |Δi|>4): 58; chains: 1; bounding box: 44×22×31 Å

Organism: NCBI:txid2341

Sequence (77 aa):
MISPLWSSLYEWLVTLAVVSARITPAFFLLPFFSGSIVSITVRTPVIFFVGAALWPYSFDAMASLEGAHMLEIVLRE

pLDDT: mean 87.67, std 6.48, range [57.19, 94.75]

Foldseek 3Di:
DVVVVVLLVVLLVLQLLLLLLVCVVVLCPDPCNHCVNDPPVRSSVVSSVVSVVPDPDDSNVRVPDDPVVSVVSSVVD